Protein AF-A0ABD2I7W4-F1 (afdb_monomer)

Radius of gyration: 33.49 Å; Cα contacts (8 Å, |Δi|>4): 16; chains: 1; bounding box: 71×34×105 Å

Structure (mmCIF, N/CA/C/O backbone):
data_AF-A0ABD2I7W4-F1
#
_entry.id   AF-A0ABD2I7W4-F1
#
loop_
_atom_site.group_PDB
_atom_site.id
_atom_site.type_symbol
_atom_site.label_atom_id
_atom_site.label_alt_id
_atom_site.label_comp_id
_atom_site.label_asym_id
_atom_site.label_entity_id
_atom_site.label_seq_id
_atom_site.pdbx_PDB_ins_code
_atom_site.Cartn_x
_atom_site.Cartn_y
_atom_site.Cartn_z
_atom_site.occupancy
_atom_site.B_iso_or_equiv
_atom_site.auth_seq_id
_atom_site.auth_comp_id
_atom_site.auth_asym_id
_atom_site.auth_atom_id
_atom_site.pdbx_PDB_model_num
ATOM 1 N N . MET A 1 1 ? 49.739 -26.624 -70.547 1.00 44.03 1 MET A N 1
ATOM 2 C CA . MET A 1 1 ? 49.576 -26.545 -69.078 1.00 44.03 1 MET A CA 1
ATOM 3 C C . MET A 1 1 ? 48.079 -26.547 -68.782 1.00 44.03 1 MET A C 1
ATOM 5 O O . MET A 1 1 ? 47.412 -25.674 -69.326 1.00 44.03 1 MET A O 1
ATOM 9 N N . PRO A 1 2 ? 47.516 -27.533 -68.061 1.00 44.41 2 PRO A N 1
ATOM 10 C CA . PRO A 1 2 ? 46.070 -27.625 -67.860 1.00 44.41 2 PRO A CA 1
ATOM 11 C C . PRO A 1 2 ? 45.592 -26.651 -66.772 1.00 44.41 2 PRO A C 1
ATOM 13 O O . PRO A 1 2 ? 46.213 -26.514 -65.720 1.00 44.41 2 PRO A O 1
ATOM 16 N N . SER A 1 3 ? 44.479 -25.972 -67.043 1.00 47.12 3 SER A N 1
ATOM 17 C CA . SER A 1 3 ? 43.772 -25.063 -66.138 1.00 47.12 3 SER A CA 1
ATOM 18 C C . SER A 1 3 ? 42.953 -25.849 -65.112 1.00 47.12 3 SER A C 1
ATOM 20 O O . SER A 1 3 ? 42.008 -26.550 -65.475 1.00 47.12 3 SER A O 1
ATOM 22 N N . ASN A 1 4 ? 43.303 -25.727 -63.832 1.00 42.38 4 ASN A N 1
ATOM 23 C CA . ASN A 1 4 ? 42.629 -26.411 -62.732 1.00 42.38 4 ASN A CA 1
ATOM 24 C C . ASN A 1 4 ? 41.593 -25.467 -62.088 1.00 42.38 4 ASN A C 1
ATOM 26 O O . ASN A 1 4 ? 41.958 -24.563 -61.339 1.00 42.38 4 ASN A O 1
ATOM 30 N N . PHE A 1 5 ? 40.305 -25.642 -62.397 1.00 48.12 5 PHE A N 1
ATOM 31 C CA . PHE A 1 5 ? 39.221 -24.935 -61.706 1.00 48.12 5 PHE A CA 1
ATOM 32 C C . PHE A 1 5 ? 38.894 -25.664 -60.397 1.00 48.12 5 PHE A C 1
ATOM 34 O O . PHE A 1 5 ? 38.227 -26.698 -60.392 1.00 48.12 5 PHE A O 1
ATOM 41 N N . ALA A 1 6 ? 39.355 -25.122 -59.269 1.00 54.72 6 ALA A N 1
ATOM 42 C CA . ALA A 1 6 ? 38.976 -25.612 -57.948 1.00 54.72 6 ALA A CA 1
ATOM 43 C C . ALA A 1 6 ? 37.513 -25.237 -57.636 1.00 54.72 6 ALA A C 1
ATOM 45 O O . ALA A 1 6 ? 37.147 -24.063 -57.602 1.00 54.72 6 ALA A O 1
ATOM 46 N N . LYS A 1 7 ? 36.668 -26.247 -57.400 1.00 58.16 7 LYS A N 1
ATOM 47 C CA . LYS A 1 7 ? 35.262 -26.094 -56.988 1.00 58.16 7 LYS A CA 1
ATOM 48 C C . LYS A 1 7 ? 35.192 -25.492 -55.569 1.00 58.16 7 LYS A C 1
ATOM 50 O O . LYS A 1 7 ? 35.942 -25.950 -54.703 1.00 58.16 7 LYS A O 1
ATOM 55 N N . PRO A 1 8 ? 34.312 -24.512 -55.284 1.00 55.00 8 PRO A N 1
ATOM 56 C CA . PRO A 1 8 ? 34.216 -23.929 -53.949 1.00 55.00 8 PRO A CA 1
ATOM 57 C C . PRO A 1 8 ? 33.701 -24.981 -52.958 1.00 55.00 8 PRO A C 1
ATOM 59 O O . PRO A 1 8 ? 32.652 -25.590 -53.167 1.00 55.00 8 PRO A O 1
ATOM 62 N N . LYS A 1 9 ? 34.462 -25.218 -51.884 1.00 59.62 9 LYS A N 1
ATOM 63 C CA . LYS A 1 9 ? 34.066 -26.120 -50.795 1.00 59.62 9 LYS A CA 1
ATOM 64 C C . LYS A 1 9 ? 32.808 -25.549 -50.128 1.00 59.62 9 LYS A C 1
ATOM 66 O O . LYS A 1 9 ? 32.820 -24.408 -49.673 1.00 59.62 9 LYS A O 1
ATOM 71 N N . GLY A 1 10 ? 31.722 -26.323 -50.115 1.00 63.31 10 GLY A N 1
ATOM 72 C CA . GLY A 1 10 ? 30.468 -25.946 -49.459 1.00 63.31 10 GLY A CA 1
ATOM 73 C C . GLY A 1 10 ? 30.666 -25.652 -47.968 1.00 63.31 10 GLY A C 1
ATOM 74 O O . GLY A 1 10 ? 31.613 -26.139 -47.351 1.00 63.31 10 GLY A O 1
ATOM 75 N N . ARG A 1 11 ? 29.777 -24.828 -47.398 1.00 60.12 11 ARG A N 1
ATOM 76 C CA . ARG A 1 11 ? 29.784 -24.433 -45.980 1.00 60.12 11 ARG A CA 1
ATOM 77 C C . ARG A 1 11 ? 29.901 -25.670 -45.075 1.00 60.12 11 ARG A C 1
ATOM 79 O O . ARG A 1 11 ? 28.985 -26.478 -45.017 1.00 60.12 11 ARG A O 1
ATOM 86 N N . GLN A 1 12 ? 31.016 -25.779 -44.354 1.00 64.81 12 GLN A N 1
ATOM 87 C CA . GLN A 1 12 ? 31.338 -26.881 -43.433 1.00 64.81 12 GLN A CA 1
ATOM 88 C C . GLN A 1 12 ? 30.553 -26.820 -42.106 1.00 64.81 12 GLN A C 1
ATOM 90 O O . GLN A 1 12 ? 30.652 -27.721 -41.281 1.00 64.81 12 GLN A O 1
ATOM 95 N N . PHE A 1 13 ? 29.772 -25.760 -41.887 1.00 47.88 13 PHE A N 1
ATOM 96 C CA . PHE A 1 13 ? 29.048 -25.532 -40.641 1.00 47.88 13 PHE A CA 1
ATOM 97 C C . PHE A 1 13 ? 27.547 -25.727 -40.848 1.00 47.88 13 PHE A C 1
ATOM 99 O O . PHE A 1 13 ? 26.931 -25.049 -41.674 1.00 47.88 13 PHE A O 1
ATOM 106 N N . GLN A 1 14 ? 26.970 -26.648 -40.077 1.00 60.12 14 GLN A N 1
ATOM 107 C CA . GLN A 1 14 ? 25.531 -26.855 -39.992 1.00 60.12 14 GLN A CA 1
ATOM 108 C C . GLN A 1 14 ? 24.942 -25.836 -39.014 1.00 60.12 14 GLN A C 1
ATOM 110 O O . GLN A 1 14 ? 25.300 -25.812 -37.839 1.00 60.12 14 GLN A O 1
ATOM 115 N N . VAL A 1 15 ? 24.046 -24.980 -39.503 1.00 62.09 15 VAL A N 1
ATOM 116 C CA . VAL A 1 15 ? 23.270 -24.082 -38.643 1.00 62.09 15 VAL A CA 1
ATOM 117 C C . VAL A 1 15 ? 22.158 -24.914 -38.013 1.00 62.09 15 VAL A C 1
ATOM 119 O O . VAL A 1 15 ? 21.246 -25.349 -38.713 1.00 62.09 15 VAL A O 1
ATOM 122 N N . VAL A 1 16 ? 22.261 -25.166 -36.711 1.00 56.53 16 VAL A N 1
ATOM 123 C CA . VAL A 1 16 ? 21.235 -25.874 -35.939 1.00 56.53 16 VAL A CA 1
ATOM 124 C C . VAL A 1 16 ? 20.395 -24.829 -35.196 1.00 56.53 16 VAL A C 1
ATOM 126 O O . VAL A 1 16 ? 20.982 -23.979 -34.524 1.00 56.53 16 VAL A O 1
ATOM 129 N N . PRO A 1 17 ? 19.055 -24.842 -35.319 1.00 57.25 17 PRO A N 1
ATOM 130 C CA . PRO A 1 17 ? 18.187 -23.975 -34.529 1.00 57.25 17 PRO A CA 1
ATOM 131 C C . PRO A 1 17 ? 18.390 -24.255 -33.038 1.00 57.25 17 PRO A C 1
ATOM 133 O O . PRO A 1 17 ? 18.262 -25.397 -32.597 1.00 57.25 17 PRO A O 1
ATOM 136 N N . VAL A 1 18 ? 18.733 -23.220 -32.277 1.00 57.75 18 VAL A N 1
ATOM 137 C CA . VAL A 1 18 ? 18.856 -23.293 -30.816 1.00 57.75 18 VAL A CA 1
ATOM 138 C C . VAL A 1 18 ? 17.484 -22.957 -30.217 1.00 57.75 18 VAL A C 1
ATOM 140 O O . VAL A 1 18 ? 16.802 -22.088 -30.766 1.00 57.75 18 VAL A O 1
ATOM 143 N N . PRO A 1 19 ? 17.040 -23.632 -29.140 1.00 59.31 19 PRO A N 1
ATOM 144 C CA . PRO A 1 19 ? 15.806 -23.275 -28.446 1.00 59.31 19 PRO A CA 1
ATOM 145 C C . PRO A 1 19 ? 15.805 -21.797 -28.033 1.00 59.31 19 PRO A C 1
ATOM 147 O O . PRO A 1 19 ? 16.855 -21.256 -27.688 1.00 59.31 19 PRO A O 1
ATOM 150 N N . ALA A 1 20 ? 14.624 -21.170 -28.031 1.00 60.09 20 ALA A N 1
ATOM 151 C CA . ALA A 1 20 ? 14.429 -19.749 -27.709 1.00 60.09 20 ALA A CA 1
ATOM 152 C C . ALA A 1 20 ? 15.030 -19.328 -26.357 1.00 60.09 20 ALA A C 1
ATOM 154 O O . ALA A 1 20 ? 15.406 -18.171 -26.169 1.00 60.09 20 ALA A O 1
ATOM 155 N N . VAL A 1 21 ? 15.145 -20.288 -25.437 1.00 60.09 21 VAL A N 1
ATOM 156 C CA . VAL A 1 21 ? 15.751 -20.124 -24.123 1.00 60.09 21 VAL A CA 1
ATOM 157 C C . VAL A 1 21 ? 16.851 -21.161 -23.962 1.00 60.09 21 VAL A C 1
ATOM 159 O O . VAL A 1 21 ? 16.618 -22.363 -24.103 1.00 60.09 21 VAL A O 1
ATOM 162 N N . PHE A 1 22 ? 18.062 -20.699 -23.673 1.00 64.50 22 PHE A N 1
ATOM 163 C CA . PHE A 1 22 ? 19.189 -21.578 -23.399 1.00 64.50 22 PHE A CA 1
ATOM 164 C C . PHE A 1 22 ? 20.062 -21.015 -22.284 1.00 64.50 22 PHE A C 1
ATOM 166 O O . PHE A 1 22 ? 20.263 -19.811 -22.151 1.00 64.50 22 PHE A O 1
ATOM 173 N N . THR A 1 23 ? 20.623 -21.903 -21.474 1.00 64.56 23 THR A N 1
ATOM 174 C CA . THR A 1 23 ? 21.532 -21.523 -20.394 1.00 64.56 23 THR A CA 1
ATOM 175 C C . THR A 1 23 ? 22.964 -21.427 -20.904 1.00 64.56 23 THR A C 1
ATOM 177 O O . THR A 1 23 ? 23.510 -22.402 -21.428 1.00 64.56 23 THR A O 1
ATOM 180 N N . ARG A 1 24 ? 23.615 -20.278 -20.695 1.00 65.94 24 ARG A N 1
ATOM 181 C CA . ARG A 1 24 ? 25.066 -20.120 -20.858 1.00 65.94 24 ARG A CA 1
ATOM 182 C C . ARG A 1 24 ? 25.695 -19.930 -19.479 1.00 65.94 24 ARG A C 1
ATOM 184 O O . ARG A 1 24 ? 25.757 -18.825 -18.944 1.00 65.94 24 ARG A O 1
ATOM 191 N N . GLY A 1 25 ? 26.176 -21.026 -18.895 1.00 74.50 25 GLY A N 1
ATOM 192 C CA . GLY A 1 25 ? 26.652 -21.030 -17.510 1.00 74.50 25 GLY A CA 1
ATOM 193 C C . GLY A 1 25 ? 25.488 -20.868 -16.527 1.00 74.50 25 GLY A C 1
ATOM 194 O O . GLY A 1 25 ? 24.504 -21.588 -16.633 1.00 74.50 25 GLY A O 1
ATOM 195 N N . ARG A 1 26 ? 25.594 -19.926 -15.577 1.00 65.56 26 ARG A N 1
ATOM 196 C CA . ARG A 1 26 ? 24.535 -19.627 -14.583 1.00 65.56 26 ARG A CA 1
ATOM 197 C C . ARG A 1 26 ? 23.404 -18.744 -15.140 1.00 65.56 26 ARG A C 1
ATOM 199 O O . ARG A 1 26 ? 22.428 -18.503 -14.447 1.00 65.56 26 ARG A O 1
ATOM 206 N N . TRP A 1 27 ? 23.547 -18.213 -16.349 1.00 48.97 27 TRP A N 1
ATOM 207 C CA . TRP A 1 27 ? 22.598 -17.251 -16.901 1.00 48.97 27 TRP A CA 1
ATOM 208 C C . TRP A 1 27 ? 21.676 -17.925 -17.909 1.00 48.97 27 TRP A C 1
ATOM 210 O O . TRP A 1 27 ? 22.141 -18.635 -18.804 1.00 48.97 27 TRP A O 1
ATOM 220 N N . GLU A 1 28 ? 20.382 -17.668 -17.775 1.00 67.81 28 GLU A N 1
ATOM 221 C CA . GLU A 1 28 ? 19.369 -18.000 -18.770 1.00 67.81 28 GLU A CA 1
ATOM 222 C C . GLU A 1 28 ? 19.357 -16.899 -19.839 1.00 67.81 28 GLU A C 1
ATOM 224 O O . GLU A 1 28 ? 19.223 -15.714 -19.534 1.00 67.81 28 GLU A O 1
ATOM 229 N N . CYS A 1 29 ? 19.615 -17.276 -21.090 1.00 61.50 29 CYS A N 1
ATOM 230 C CA . CYS A 1 29 ? 19.701 -16.372 -22.232 1.00 61.50 29 CYS A CA 1
ATOM 231 C C . CYS A 1 29 ? 18.487 -16.579 -23.139 1.00 61.50 29 CYS A C 1
ATOM 233 O O . CYS A 1 29 ? 18.112 -17.716 -23.425 1.00 61.50 29 CYS A O 1
ATOM 235 N N . ILE A 1 30 ? 17.916 -15.476 -23.620 1.00 61.34 30 ILE A N 1
ATOM 236 C CA . ILE A 1 30 ? 16.771 -15.460 -24.534 1.00 61.34 30 ILE A CA 1
ATOM 237 C C . ILE A 1 30 ? 17.253 -14.917 -25.886 1.00 61.34 30 ILE A C 1
ATOM 239 O O . ILE A 1 30 ? 17.917 -13.876 -25.928 1.00 61.34 30 ILE A O 1
ATOM 243 N N . ASP A 1 31 ? 16.957 -15.616 -26.986 1.00 55.81 31 ASP A N 1
ATOM 244 C CA . ASP A 1 31 ? 17.255 -15.125 -28.339 1.00 55.81 31 ASP A CA 1
ATOM 245 C C . ASP A 1 31 ? 16.168 -14.131 -28.791 1.00 55.81 31 ASP A C 1
ATOM 247 O O . ASP A 1 31 ? 14.987 -14.458 -28.886 1.00 55.81 31 ASP A O 1
ATOM 251 N N . TYR A 1 32 ? 16.576 -12.901 -29.112 1.00 52.47 32 TYR A N 1
ATOM 252 C CA . TYR A 1 32 ? 15.705 -11.804 -29.557 1.00 52.47 32 TYR A CA 1
ATOM 253 C C . TYR A 1 32 ? 15.017 -12.051 -30.912 1.00 52.47 32 TYR A C 1
ATOM 255 O O . TYR A 1 32 ? 14.287 -11.186 -31.406 1.00 52.47 32 TYR A O 1
ATOM 263 N N . LYS A 1 33 ? 15.257 -13.197 -31.561 1.00 51.16 33 LYS A N 1
ATOM 264 C CA . LYS A 1 33 ? 14.634 -13.521 -32.848 1.00 51.16 33 LYS A CA 1
ATOM 265 C C . LYS A 1 33 ? 13.165 -13.943 -32.751 1.00 51.16 33 LYS A C 1
ATOM 267 O O . LYS A 1 33 ? 12.478 -13.866 -33.771 1.00 51.16 33 LYS A O 1
ATOM 272 N N . ASP A 1 34 ? 12.659 -14.266 -31.561 1.00 47.09 34 ASP A N 1
ATOM 273 C CA . ASP A 1 34 ? 11.228 -14.485 -31.330 1.00 47.09 34 ASP A CA 1
ATOM 274 C C . ASP A 1 34 ? 10.493 -13.153 -31.111 1.00 47.09 34 ASP A C 1
ATOM 276 O O . ASP A 1 34 ? 10.197 -12.717 -29.999 1.00 47.09 34 ASP A O 1
ATOM 280 N N . ARG A 1 35 ? 10.151 -12.497 -32.228 1.00 47.22 35 ARG A N 1
ATOM 281 C CA . ARG A 1 35 ? 9.283 -11.303 -32.299 1.00 47.22 35 ARG A CA 1
ATOM 282 C C . ARG A 1 35 ? 7.808 -11.597 -31.968 1.00 47.22 35 ARG A C 1
ATOM 284 O O . ARG A 1 35 ? 6.917 -11.129 -32.670 1.00 47.22 35 ARG A O 1
ATOM 291 N N . GLY A 1 36 ? 7.543 -12.398 -30.941 1.00 52.34 36 GLY A N 1
ATOM 292 C CA . GLY A 1 36 ? 6.187 -12.800 -30.558 1.00 52.34 36 GLY A CA 1
ATOM 293 C C . GLY A 1 36 ? 5.780 -12.434 -29.134 1.00 52.34 36 GLY A C 1
ATOM 294 O O . GLY A 1 36 ? 4.589 -12.298 -28.880 1.00 52.34 36 GLY A O 1
ATOM 295 N N . ALA A 1 37 ? 6.728 -12.269 -28.207 1.00 49.84 37 ALA A N 1
ATOM 296 C CA . ALA A 1 37 ? 6.389 -12.202 -26.784 1.00 49.84 37 ALA A CA 1
ATOM 297 C C . ALA A 1 37 ? 7.384 -11.382 -25.951 1.00 49.84 37 ALA A C 1
ATOM 299 O O . ALA A 1 37 ? 7.783 -11.808 -24.872 1.00 49.84 37 ALA A O 1
ATOM 300 N N . ASN A 1 38 ? 7.785 -10.199 -26.423 1.00 51.34 38 ASN A N 1
ATOM 301 C CA . ASN A 1 38 ? 8.385 -9.226 -25.512 1.00 51.34 38 ASN A CA 1
ATOM 302 C C . ASN A 1 38 ? 7.246 -8.488 -24.779 1.00 51.34 38 ASN A C 1
AT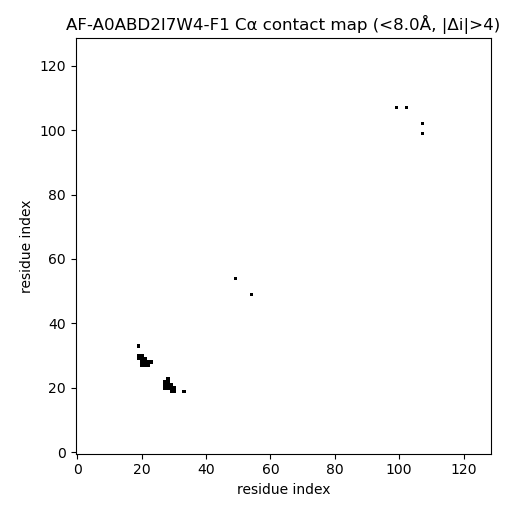OM 304 O O . ASN A 1 38 ? 6.458 -7.821 -25.452 1.00 51.34 38 ASN A O 1
ATOM 308 N N . PRO A 1 39 ? 7.146 -8.562 -23.432 1.00 55.47 39 PRO A N 1
ATOM 309 C CA . PRO A 1 39 ? 6.160 -7.791 -22.659 1.00 55.47 39 PRO A CA 1
ATOM 310 C C . PRO A 1 39 ? 6.378 -6.279 -22.780 1.00 55.47 39 PRO A C 1
ATOM 312 O O . PRO A 1 39 ? 5.486 -5.482 -22.506 1.00 55.47 39 PRO A O 1
ATOM 315 N N . TRP A 1 40 ? 7.580 -5.891 -23.204 1.00 53.72 40 TRP A N 1
ATOM 316 C CA . TRP A 1 40 ? 7.993 -4.516 -23.402 1.00 53.72 40 TRP A CA 1
ATOM 317 C C . TRP A 1 40 ? 8.028 -4.226 -24.902 1.00 53.72 40 TRP A C 1
ATOM 319 O O . TRP A 1 40 ? 8.813 -4.859 -25.615 1.00 53.72 40 TRP A O 1
ATOM 329 N N . PRO A 1 41 ? 7.202 -3.298 -25.413 1.00 54.56 41 PRO A N 1
ATOM 330 C CA . PRO A 1 41 ? 7.240 -2.931 -26.817 1.00 54.56 41 PRO A CA 1
ATOM 331 C C . PRO A 1 41 ? 8.611 -2.325 -27.114 1.00 54.56 41 PRO A C 1
ATOM 333 O O . PRO A 1 41 ? 8.903 -1.190 -26.743 1.00 54.56 41 PRO A O 1
ATOM 336 N N . CYS A 1 42 ? 9.480 -3.096 -27.767 1.00 51.84 42 CYS A N 1
ATOM 337 C CA . CYS A 1 42 ? 10.704 -2.543 -28.318 1.00 51.84 42 CYS A CA 1
ATOM 338 C C . CYS A 1 42 ? 10.289 -1.499 -29.364 1.00 51.84 42 CYS A C 1
ATOM 340 O O . CYS A 1 42 ? 9.550 -1.857 -30.290 1.00 51.84 42 CYS A O 1
ATOM 342 N N . PRO A 1 43 ? 10.732 -0.233 -29.257 1.00 57.31 43 PRO A N 1
ATOM 343 C CA . PRO A 1 43 ? 10.514 0.723 -30.330 1.00 57.31 43 PRO A CA 1
ATOM 344 C C . PRO A 1 43 ? 11.093 0.136 -31.628 1.00 57.31 43 PRO A C 1
ATOM 346 O O . PRO A 1 43 ? 12.103 -0.576 -31.573 1.00 57.31 43 PRO A O 1
ATOM 349 N N . PRO A 1 44 ? 10.454 0.360 -32.791 1.00 58.47 44 PRO A N 1
ATOM 350 C CA . PRO A 1 44 ? 10.905 -0.220 -34.046 1.00 58.47 44 PRO A CA 1
ATOM 351 C C . PRO A 1 44 ? 12.313 0.292 -34.345 1.00 58.47 44 PRO A C 1
ATOM 353 O O . PRO A 1 44 ? 12.495 1.412 -34.820 1.00 58.47 44 PRO A O 1
ATOM 356 N N . VAL A 1 45 ? 13.324 -0.531 -34.059 1.00 54.91 45 VAL A N 1
ATOM 357 C CA . VAL A 1 45 ? 14.692 -0.235 -34.464 1.00 54.91 45 VAL A CA 1
ATOM 358 C C . VAL A 1 45 ? 14.710 -0.288 -35.987 1.00 54.91 45 VAL A C 1
ATOM 360 O O . VAL A 1 45 ? 14.605 -1.350 -36.610 1.00 54.91 45 VAL A O 1
ATOM 363 N N . SER A 1 46 ? 14.763 0.893 -36.602 1.00 53.16 46 SER A N 1
ATOM 364 C CA . SER A 1 46 ? 15.010 1.015 -38.031 1.00 53.16 46 SER A CA 1
ATOM 365 C C . SER A 1 46 ? 16.310 0.278 -38.311 1.00 53.16 46 SER A C 1
ATOM 367 O O . SER A 1 46 ? 17.369 0.627 -37.794 1.00 53.16 46 SER A O 1
ATOM 369 N N . SER A 1 47 ? 16.201 -0.818 -39.058 1.00 59.44 47 SER A N 1
ATOM 370 C CA . SER A 1 47 ? 17.317 -1.693 -39.399 1.00 59.44 47 SER A CA 1
ATOM 371 C C . SER A 1 47 ? 18.191 -0.997 -40.445 1.00 59.44 47 SER A C 1
ATOM 373 O O . SER A 1 47 ? 18.141 -1.305 -41.628 1.00 59.44 47 SER A O 1
ATOM 375 N N . GLY A 1 48 ? 18.955 -0.009 -39.999 1.00 57.31 48 GLY A N 1
ATOM 376 C CA . GLY A 1 48 ? 19.940 0.748 -40.761 1.00 57.31 48 GLY A CA 1
ATOM 377 C C . GLY A 1 48 ? 20.957 1.293 -39.766 1.00 57.31 48 GLY A C 1
ATOM 378 O O . GLY A 1 48 ? 20.566 1.689 -38.675 1.00 57.31 48 GLY A O 1
ATOM 379 N N . SER A 1 49 ? 22.247 1.214 -40.091 1.00 62.53 49 SER A N 1
ATOM 380 C CA . SER A 1 49 ? 23.397 1.435 -39.199 1.00 62.53 49 SER A CA 1
ATOM 381 C C . SER A 1 49 ? 23.263 2.640 -38.247 1.00 62.53 49 SER A C 1
ATOM 383 O O . SER A 1 49 ? 23.738 3.733 -38.549 1.00 62.53 49 SER A O 1
ATOM 385 N N . SER A 1 50 ? 22.641 2.444 -37.084 1.00 66.81 50 SER A N 1
ATOM 386 C CA . SER A 1 50 ? 22.587 3.462 -36.034 1.00 66.81 50 SER A CA 1
ATOM 387 C C . SER A 1 50 ? 23.963 3.563 -35.393 1.00 66.81 50 SER A C 1
ATOM 389 O O . SER A 1 50 ? 24.603 2.534 -35.126 1.00 66.81 50 SER A O 1
ATOM 391 N N . ASN A 1 51 ? 24.420 4.792 -35.171 1.00 83.88 51 ASN A N 1
ATOM 392 C CA . ASN A 1 51 ? 25.703 5.054 -34.542 1.00 83.88 51 ASN A CA 1
ATOM 393 C C . ASN A 1 51 ? 25.703 4.460 -33.120 1.00 83.88 51 ASN A C 1
ATOM 395 O O . ASN A 1 51 ? 24.648 4.282 -32.510 1.00 83.88 51 ASN A O 1
ATOM 399 N N . ILE A 1 52 ? 26.876 4.125 -32.575 1.00 88.88 52 ILE A N 1
ATOM 400 C CA . ILE A 1 52 ? 26.991 3.532 -31.230 1.00 88.88 52 ILE A CA 1
ATOM 401 C C . ILE A 1 52 ? 26.313 4.417 -30.171 1.00 88.88 52 ILE A C 1
ATOM 403 O O . ILE A 1 52 ? 25.647 3.903 -29.279 1.00 88.88 52 ILE A O 1
ATOM 407 N N . ASN A 1 53 ? 26.399 5.738 -30.341 1.00 92.56 53 ASN A N 1
ATOM 408 C CA . ASN A 1 53 ? 25.772 6.725 -29.466 1.00 92.56 53 ASN A CA 1
ATOM 409 C C . ASN A 1 53 ? 24.243 6.585 -29.456 1.00 92.56 53 ASN A C 1
ATOM 411 O O . ASN A 1 53 ? 23.650 6.548 -28.386 1.00 92.56 53 ASN A O 1
ATOM 415 N N . ASP A 1 54 ? 23.617 6.381 -30.618 1.00 90.50 54 ASP A N 1
ATOM 416 C CA . ASP A 1 54 ? 22.161 6.209 -30.718 1.00 90.50 54 ASP A CA 1
ATOM 417 C C . ASP A 1 54 ? 21.693 4.939 -29.997 1.00 90.50 54 ASP A C 1
ATOM 419 O O . ASP A 1 54 ? 20.576 4.872 -29.490 1.00 90.50 54 ASP A O 1
ATOM 423 N N . LYS A 1 55 ? 22.542 3.906 -29.958 1.00 88.62 55 LYS A N 1
ATOM 424 C CA . LYS A 1 55 ? 22.254 2.651 -29.250 1.00 88.62 55 LYS A CA 1
ATOM 425 C C . LYS A 1 55 ? 22.439 2.786 -27.739 1.00 88.62 55 LYS A C 1
ATOM 427 O O . LYS A 1 55 ? 21.690 2.162 -26.992 1.00 88.62 55 LYS A O 1
ATOM 432 N N . ILE A 1 56 ? 23.413 3.586 -27.300 1.00 91.75 56 ILE A N 1
ATOM 433 C CA . ILE A 1 56 ? 23.617 3.912 -25.882 1.00 91.75 56 ILE A CA 1
ATOM 434 C C . ILE A 1 56 ? 22.421 4.712 -25.362 1.00 91.75 56 ILE A C 1
ATOM 436 O O . ILE A 1 56 ? 21.839 4.332 -24.349 1.00 91.75 56 ILE A O 1
ATOM 440 N N . GLU A 1 57 ? 21.998 5.739 -26.099 1.00 92.19 57 GLU A N 1
ATOM 441 C CA . GLU A 1 57 ? 20.821 6.544 -25.754 1.00 92.19 57 GLU A CA 1
ATOM 442 C C . GLU A 1 57 ? 19.550 5.686 -25.682 1.00 92.19 57 GLU A C 1
ATOM 444 O O . GLU A 1 57 ? 18.823 5.742 -24.695 1.00 92.19 57 GLU A O 1
ATOM 449 N N . GLN A 1 58 ? 19.324 4.787 -26.649 1.00 90.38 58 GLN A N 1
ATOM 450 C CA . GLN A 1 58 ? 18.178 3.864 -26.612 1.00 90.38 58 GLN A CA 1
ATOM 451 C C . GLN A 1 58 ? 18.174 2.952 -25.378 1.00 90.38 58 GLN A C 1
ATOM 453 O O . GLN A 1 58 ? 17.126 2.737 -24.769 1.00 90.38 58 GLN A O 1
ATOM 458 N N . ALA A 1 59 ? 19.331 2.406 -24.998 1.00 93.12 59 ALA A N 1
ATOM 459 C CA . ALA A 1 59 ? 19.435 1.583 -23.798 1.00 93.12 59 ALA A CA 1
ATOM 460 C C . ALA A 1 59 ? 19.182 2.413 -22.528 1.00 93.12 59 ALA A C 1
ATOM 462 O O . ALA A 1 59 ? 18.494 1.951 -21.618 1.00 93.12 59 ALA A O 1
ATOM 463 N N . MET A 1 60 ? 19.687 3.648 -22.478 1.00 96.25 60 MET A N 1
ATOM 464 C CA . MET A 1 60 ? 19.450 4.565 -21.363 1.00 96.25 60 MET A CA 1
ATOM 465 C C . MET A 1 60 ? 17.980 4.968 -21.241 1.00 96.25 60 MET A C 1
ATOM 467 O O . MET A 1 60 ? 17.445 4.965 -20.133 1.00 96.25 60 MET A O 1
ATOM 471 N N . ASP A 1 61 ? 17.303 5.269 -22.347 1.00 93.94 61 ASP A N 1
ATOM 472 C CA . ASP A 1 61 ? 15.877 5.597 -22.341 1.00 93.94 61 ASP A CA 1
ATOM 473 C C . ASP A 1 61 ? 15.009 4.397 -21.952 1.00 93.94 61 ASP A C 1
ATOM 475 O O . ASP A 1 61 ? 14.026 4.553 -21.221 1.00 93.94 61 ASP A O 1
ATOM 479 N N . LEU A 1 62 ? 15.402 3.181 -22.338 1.00 94.94 62 LEU A N 1
ATOM 480 C CA . LEU A 1 62 ? 14.741 1.961 -21.873 1.00 94.94 62 LEU A CA 1
ATOM 481 C C . LEU A 1 62 ? 14.887 1.790 -20.354 1.00 94.94 62 LEU A C 1
ATOM 483 O O . LEU A 1 62 ? 13.906 1.542 -19.656 1.00 94.94 62 LEU A O 1
ATOM 487 N N . VAL A 1 63 ? 16.095 1.978 -19.818 1.00 96.06 63 VAL A N 1
ATOM 488 C CA . VAL A 1 63 ? 16.328 1.924 -18.366 1.00 96.06 63 VAL A CA 1
ATOM 489 C C . VAL A 1 63 ? 15.532 3.017 -17.651 1.00 96.06 63 VAL A C 1
ATOM 491 O O . VAL A 1 63 ? 14.882 2.750 -16.643 1.00 96.06 63 VAL A O 1
ATOM 494 N N . LYS A 1 64 ? 15.517 4.240 -18.188 1.00 95.75 64 LYS A N 1
ATOM 495 C CA . LYS A 1 64 ? 14.783 5.381 -17.624 1.00 95.75 64 LYS A CA 1
ATOM 496 C C . LYS A 1 64 ? 13.280 5.116 -17.565 1.00 95.75 64 LYS A C 1
ATOM 498 O O . LYS A 1 64 ? 12.660 5.355 -16.529 1.00 95.75 64 LYS A O 1
ATOM 503 N N . THR A 1 65 ? 12.698 4.617 -18.653 1.00 94.44 65 THR A N 1
ATOM 504 C CA . THR A 1 65 ? 11.267 4.283 -18.719 1.00 94.44 65 THR A CA 1
ATOM 505 C C . THR A 1 65 ? 10.915 3.135 -17.777 1.00 94.44 65 THR A C 1
ATOM 507 O O . THR A 1 65 ? 9.933 3.250 -17.044 1.00 94.44 65 THR A O 1
ATOM 510 N N . HIS A 1 66 ? 11.746 2.090 -17.708 1.00 94.44 66 HIS A N 1
ATOM 511 C CA . HIS A 1 66 ? 11.550 0.977 -16.779 1.00 94.44 66 HIS A CA 1
ATOM 512 C C . HIS A 1 66 ? 11.590 1.428 -15.313 1.00 94.44 66 HIS A C 1
ATOM 514 O O . HIS A 1 66 ? 10.675 1.118 -14.555 1.00 94.44 66 HIS A O 1
ATOM 520 N N . LEU A 1 67 ? 12.594 2.222 -14.923 1.00 96.94 67 LEU A N 1
ATOM 521 C CA . LEU A 1 67 ? 12.696 2.757 -13.561 1.00 96.94 67 LEU A CA 1
ATOM 522 C C . LEU A 1 67 ? 11.520 3.668 -13.216 1.00 96.94 67 LEU A C 1
ATOM 524 O O . LEU A 1 67 ? 10.967 3.575 -12.126 1.00 96.94 67 LEU A O 1
ATOM 528 N N . THR A 1 68 ? 11.112 4.526 -14.150 1.00 94.06 68 THR A N 1
ATOM 529 C CA . THR A 1 68 ? 9.965 5.419 -13.944 1.00 94.06 68 THR A CA 1
ATOM 530 C C . THR A 1 68 ? 8.683 4.622 -13.710 1.00 94.06 68 THR A C 1
ATOM 532 O O . THR A 1 68 ? 7.890 4.985 -12.843 1.00 94.06 68 THR A O 1
ATOM 535 N N . PHE A 1 69 ? 8.485 3.530 -14.452 1.00 95.12 69 PHE A N 1
ATOM 536 C CA . PHE A 1 69 ? 7.333 2.653 -14.271 1.00 95.12 69 PHE A CA 1
ATOM 537 C C . PHE A 1 69 ? 7.392 1.900 -12.938 1.00 95.12 69 PHE A C 1
ATOM 539 O O . PHE A 1 69 ? 6.445 1.993 -12.165 1.00 95.12 69 PHE A O 1
ATOM 546 N N . ALA A 1 70 ? 8.512 1.237 -12.637 1.00 95.62 70 ALA A N 1
ATOM 547 C CA . ALA A 1 70 ? 8.679 0.467 -11.404 1.00 95.62 70 ALA A CA 1
ATOM 548 C C . ALA A 1 70 ? 8.488 1.342 -10.156 1.00 95.62 70 ALA A C 1
ATOM 550 O O . ALA A 1 70 ? 7.743 0.990 -9.251 1.00 95.62 70 ALA A O 1
ATOM 551 N N . VAL A 1 71 ? 9.094 2.533 -10.128 1.00 97.06 71 VAL A N 1
ATOM 552 C CA . VAL A 1 71 ? 8.934 3.466 -9.003 1.00 97.06 71 VAL A CA 1
ATOM 553 C C . VAL A 1 71 ? 7.485 3.930 -8.869 1.00 97.06 71 VAL A C 1
ATOM 555 O O . VAL A 1 71 ? 6.982 4.045 -7.754 1.00 97.06 71 VAL A O 1
ATOM 558 N N . ARG A 1 72 ? 6.800 4.204 -9.985 1.00 96.19 72 ARG A N 1
ATOM 559 C CA . ARG A 1 72 ? 5.389 4.597 -9.955 1.00 96.19 72 ARG A CA 1
ATOM 560 C C . ARG A 1 72 ? 4.509 3.480 -9.397 1.00 96.19 72 ARG A C 1
ATOM 562 O O . ARG A 1 72 ? 3.672 3.763 -8.550 1.00 96.19 72 ARG A O 1
ATOM 569 N N . GLU A 1 73 ? 4.713 2.249 -9.851 1.00 96.56 73 GLU A N 1
ATOM 570 C CA . GLU A 1 73 ? 3.966 1.081 -9.382 1.00 96.56 73 GLU A CA 1
ATOM 571 C C . GLU A 1 73 ? 4.166 0.858 -7.878 1.00 96.56 73 GLU A C 1
ATOM 573 O O . GLU A 1 73 ? 3.186 0.772 -7.143 1.00 96.56 73 GLU A O 1
ATOM 578 N N . GLU A 1 74 ? 5.410 0.885 -7.395 1.00 96.62 74 GLU A N 1
ATOM 579 C CA . GLU A 1 74 ? 5.707 0.772 -5.961 1.00 96.62 74 GLU A CA 1
ATOM 580 C C . GLU A 1 74 ? 5.029 1.886 -5.145 1.00 96.62 74 GLU A C 1
ATOM 582 O O . GLU A 1 74 ? 4.450 1.634 -4.088 1.00 96.62 74 GLU A O 1
ATOM 587 N N . VAL A 1 75 ? 5.027 3.127 -5.645 1.00 98.00 75 VAL A N 1
ATOM 588 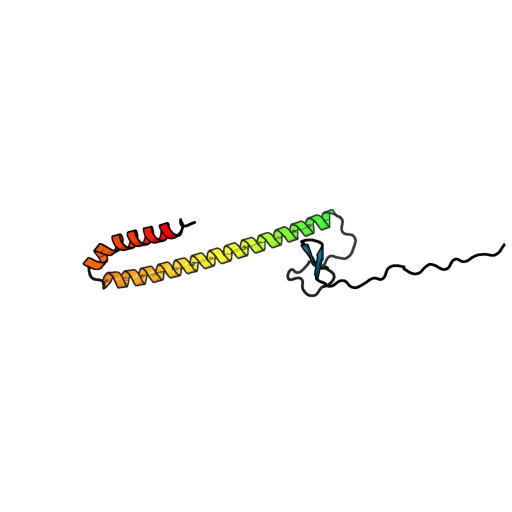C CA . VAL A 1 75 ? 4.328 4.244 -4.986 1.00 98.00 75 VAL A CA 1
ATOM 589 C C . VAL A 1 75 ? 2.815 4.029 -4.961 1.00 98.00 75 VAL A C 1
ATOM 591 O O . VAL A 1 75 ? 2.186 4.307 -3.938 1.00 98.00 75 VAL A O 1
ATOM 594 N N . ASP A 1 76 ? 2.221 3.549 -6.052 1.00 97.38 76 ASP A N 1
ATOM 595 C CA . ASP A 1 76 ? 0.781 3.293 -6.134 1.00 97.38 76 ASP A CA 1
ATOM 596 C C . ASP A 1 76 ? 0.371 2.141 -5.191 1.00 97.38 76 ASP A C 1
ATOM 598 O O . ASP A 1 76 ? -0.623 2.266 -4.470 1.00 97.38 76 ASP A O 1
ATOM 602 N N . ILE A 1 77 ? 1.182 1.079 -5.089 1.00 97.62 77 ILE A N 1
ATOM 603 C CA . ILE A 1 77 ? 0.991 -0.020 -4.125 1.00 97.62 77 ILE A CA 1
ATOM 604 C C . ILE A 1 77 ? 1.062 0.497 -2.685 1.00 97.62 77 ILE A C 1
ATOM 606 O O . ILE A 1 77 ? 0.182 0.200 -1.869 1.00 97.62 77 ILE A O 1
ATOM 610 N N . LEU A 1 78 ? 2.081 1.297 -2.359 1.00 98.31 78 LEU A N 1
ATOM 611 C CA . LEU A 1 78 ? 2.233 1.871 -1.021 1.00 98.31 78 LEU A CA 1
ATOM 612 C C . LEU A 1 78 ? 1.056 2.782 -0.667 1.00 98.31 78 LEU A C 1
ATOM 614 O O . LEU A 1 78 ? 0.524 2.689 0.437 1.00 98.31 78 LEU A O 1
ATOM 618 N N . ARG A 1 79 ? 0.602 3.622 -1.604 1.00 98.19 79 ARG A N 1
ATOM 619 C CA . ARG A 1 79 ? -0.573 4.485 -1.412 1.00 98.19 79 ARG A CA 1
ATOM 620 C C . ARG A 1 79 ? -1.844 3.681 -1.165 1.00 9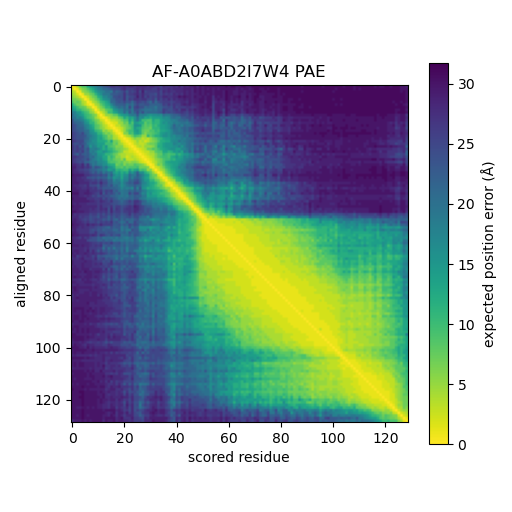8.19 79 ARG A C 1
ATOM 622 O O . ARG A 1 79 ? -2.585 4.020 -0.247 1.00 98.19 79 ARG A O 1
ATOM 629 N N . SER A 1 80 ? -2.075 2.619 -1.938 1.00 97.62 80 SER A N 1
ATOM 630 C CA . SER A 1 80 ? -3.215 1.719 -1.723 1.00 97.62 80 SER A CA 1
ATOM 631 C C . SER A 1 80 ? -3.144 1.060 -0.348 1.00 97.62 80 SER A C 1
ATOM 633 O O . SER A 1 80 ? -4.127 1.045 0.382 1.00 97.62 80 SER A O 1
ATOM 635 N N . THR A 1 81 ? -1.960 0.582 0.040 1.00 97.81 81 THR A N 1
ATOM 636 C CA . THR A 1 81 ? -1.745 -0.061 1.342 1.00 97.81 81 THR A CA 1
ATOM 637 C C . THR A 1 81 ? -2.010 0.905 2.495 1.00 97.81 81 THR A C 1
ATOM 639 O O . THR A 1 81 ? -2.648 0.529 3.474 1.00 97.81 81 THR A O 1
ATOM 642 N N . ILE A 1 82 ? -1.552 2.157 2.384 1.00 97.94 82 ILE A N 1
ATOM 643 C CA . ILE A 1 82 ? -1.828 3.200 3.380 1.00 97.94 82 ILE A CA 1
ATOM 644 C C . ILE A 1 82 ? -3.336 3.433 3.487 1.00 97.94 82 ILE A C 1
ATOM 646 O O . ILE A 1 82 ? -3.867 3.362 4.590 1.00 97.94 82 ILE A O 1
ATOM 650 N N . ALA A 1 83 ? -4.030 3.630 2.363 1.00 98.19 83 ALA A N 1
ATOM 651 C CA . ALA A 1 83 ? -5.474 3.866 2.358 1.00 98.19 83 ALA A CA 1
ATOM 652 C C . ALA A 1 83 ? -6.262 2.695 2.978 1.00 98.19 83 ALA A C 1
ATOM 654 O O . ALA A 1 83 ? -7.175 2.911 3.778 1.00 98.19 83 ALA A O 1
ATOM 655 N N . ASP A 1 84 ? -5.879 1.454 2.670 1.00 98.00 84 ASP A N 1
ATOM 656 C CA . ASP A 1 84 ? -6.503 0.259 3.246 1.00 98.00 84 ASP A CA 1
ATOM 657 C C . ASP A 1 84 ? -6.255 0.160 4.757 1.00 98.00 84 ASP A C 1
ATOM 659 O O . ASP A 1 84 ? -7.166 -0.158 5.526 1.00 98.00 84 ASP A O 1
ATOM 663 N N . LEU A 1 85 ? -5.029 0.442 5.210 1.00 98.12 85 LEU A N 1
ATOM 664 C CA . LEU A 1 85 ? -4.690 0.451 6.633 1.00 98.12 85 LEU A CA 1
ATOM 665 C C . LEU A 1 85 ? -5.433 1.561 7.383 1.00 98.12 85 LEU A C 1
ATOM 667 O O . LEU A 1 85 ? -5.976 1.294 8.452 1.00 98.12 85 LEU A O 1
ATOM 671 N N . GLU A 1 86 ? -5.521 2.767 6.823 1.00 97.94 86 GLU A N 1
ATOM 672 C CA . GLU A 1 86 ? -6.284 3.886 7.392 1.00 97.94 86 GLU A CA 1
ATOM 673 C C . GLU A 1 86 ? -7.780 3.560 7.502 1.00 97.94 86 GLU A C 1
ATOM 675 O O . GLU A 1 86 ? -8.403 3.809 8.541 1.00 97.94 86 GLU A O 1
ATOM 680 N N . GLY A 1 87 ? -8.353 2.929 6.471 1.00 97.75 87 GLY A N 1
ATOM 681 C CA . GLY A 1 87 ? -9.733 2.445 6.494 1.00 97.75 87 GLY A CA 1
ATOM 682 C C . GLY A 1 87 ? -9.961 1.399 7.588 1.00 97.75 87 GLY A C 1
ATOM 683 O O . GLY A 1 87 ? -10.932 1.484 8.344 1.00 97.75 87 GLY A O 1
ATOM 684 N N . ARG A 1 88 ? -9.034 0.444 7.733 1.00 97.81 88 ARG A N 1
ATOM 685 C CA . ARG A 1 88 ? -9.084 -0.569 8.800 1.00 97.81 88 ARG A CA 1
ATOM 686 C C . ARG A 1 88 ? -8.948 0.047 10.188 1.00 97.81 88 ARG A C 1
ATOM 688 O O . ARG A 1 88 ? -9.671 -0.374 11.084 1.00 97.81 88 ARG A O 1
ATOM 695 N N . VAL A 1 89 ? -8.062 1.026 10.372 1.00 97.62 89 VAL A N 1
ATOM 696 C CA . VAL A 1 89 ? -7.913 1.750 11.644 1.00 97.62 89 VAL A CA 1
ATOM 697 C C . VAL A 1 89 ? -9.211 2.462 11.993 1.00 97.62 89 VAL A C 1
ATOM 699 O O . VAL A 1 89 ? -9.730 2.245 13.079 1.00 97.62 89 VAL A O 1
ATOM 702 N N . THR A 1 90 ? -9.790 3.213 11.056 1.00 97.38 90 THR A N 1
ATOM 703 C CA . THR A 1 90 ? -11.041 3.952 11.285 1.00 97.38 90 THR A CA 1
ATOM 704 C C . THR A 1 90 ? -12.191 3.015 11.671 1.00 97.38 90 THR A C 1
ATOM 706 O O . THR A 1 90 ? -12.943 3.295 12.606 1.00 97.38 90 THR A O 1
ATOM 709 N N . LEU A 1 91 ? -12.320 1.875 10.983 1.00 97.44 91 LEU A N 1
ATOM 710 C CA . LEU A 1 91 ? -13.327 0.860 11.301 1.00 97.44 91 LEU A CA 1
ATOM 711 C C . LEU A 1 91 ? -13.102 0.267 12.696 1.00 97.44 91 LEU A C 1
ATOM 713 O O . LEU A 1 91 ? -14.030 0.234 13.504 1.00 97.44 91 LEU A O 1
ATOM 717 N N . LEU A 1 92 ? -11.869 -0.151 12.998 1.00 97.06 92 LEU A N 1
ATOM 718 C CA . LEU A 1 92 ? -11.521 -0.726 14.296 1.00 97.06 92 LEU A CA 1
ATOM 719 C C . LEU A 1 92 ? -11.702 0.280 15.431 1.00 97.06 92 LEU A C 1
ATOM 721 O O . LEU A 1 92 ? -12.169 -0.103 16.496 1.00 97.06 92 LEU A O 1
ATOM 725 N N . GLU A 1 93 ? -11.367 1.552 15.231 1.00 95.75 93 GLU A N 1
ATOM 726 C CA . GLU A 1 93 ? -11.595 2.616 16.212 1.00 95.75 93 GLU A CA 1
ATOM 727 C C . GLU A 1 93 ? -13.088 2.805 16.497 1.00 95.75 93 GLU A C 1
ATOM 729 O O . GLU A 1 93 ? -13.474 2.891 17.665 1.00 95.75 93 GLU A O 1
ATOM 734 N N . GLY A 1 94 ? -13.935 2.782 15.462 1.00 96.38 94 GLY A N 1
ATOM 735 C CA . GLY A 1 94 ? -15.391 2.824 15.613 1.00 96.38 94 GLY A CA 1
ATOM 736 C C . GLY A 1 94 ? -15.944 1.621 16.384 1.00 96.38 94 GLY A C 1
ATOM 737 O O . GLY A 1 94 ? -16.702 1.787 17.343 1.00 96.38 94 GLY A O 1
ATOM 738 N N . GLU A 1 95 ? -15.519 0.407 16.030 1.00 95.81 95 GLU A N 1
ATOM 739 C CA . GLU A 1 95 ? -15.892 -0.816 16.752 1.00 95.81 95 GLU A CA 1
ATOM 740 C C . GLU A 1 95 ? -15.415 -0.784 18.210 1.00 95.81 95 GLU A C 1
ATOM 742 O O . GLU A 1 95 ? -16.175 -1.103 19.126 1.00 95.81 95 GLU A O 1
ATOM 747 N N . ASN A 1 96 ? -14.175 -0.348 18.454 1.00 93.38 96 ASN A N 1
ATOM 748 C CA . ASN A 1 96 ? -13.603 -0.252 19.796 1.00 93.38 96 ASN A CA 1
ATOM 749 C C . ASN A 1 96 ? -14.345 0.786 20.641 1.00 93.38 96 ASN A C 1
ATOM 751 O O . ASN A 1 96 ? -14.575 0.563 21.829 1.00 93.38 96 ASN A O 1
ATOM 755 N N . GLN A 1 97 ? -14.750 1.905 20.039 1.00 94.12 97 GLN A N 1
ATOM 756 C CA . GLN A 1 97 ? -15.543 2.924 20.714 1.00 94.12 97 GLN A CA 1
ATOM 757 C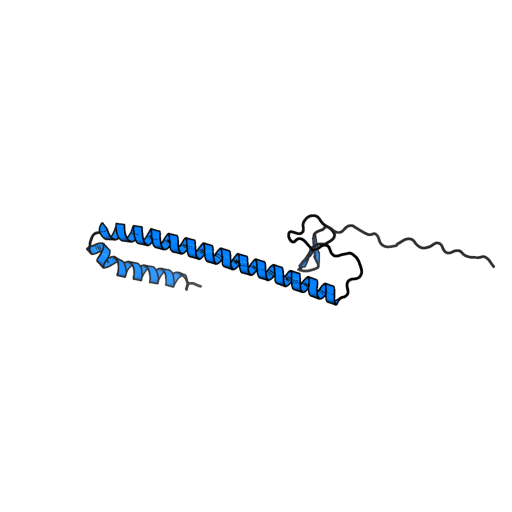 C . GLN A 1 97 ? -16.899 2.366 21.153 1.00 94.12 97 GLN A C 1
ATOM 759 O O . GLN A 1 97 ? -17.277 2.551 22.309 1.00 94.12 97 GLN A O 1
ATOM 764 N N . ILE A 1 98 ? -17.597 1.645 20.271 1.00 94.50 98 ILE A N 1
ATOM 765 C CA . ILE A 1 98 ? -18.857 0.970 20.604 1.00 94.50 98 ILE A CA 1
ATOM 766 C C . ILE A 1 98 ? -18.619 -0.033 21.736 1.00 94.50 98 ILE A C 1
ATOM 768 O O . ILE A 1 98 ? -19.267 0.048 22.775 1.00 94.50 98 ILE A O 1
ATOM 772 N N . LEU A 1 99 ? -17.640 -0.929 21.599 1.00 92.94 99 LEU A N 1
ATOM 773 C CA . LEU A 1 99 ? -17.325 -1.925 22.627 1.00 92.94 99 LEU A CA 1
ATOM 774 C C . LEU A 1 99 ? -17.030 -1.281 23.989 1.00 92.94 99 LEU A C 1
ATOM 776 O O . LEU A 1 99 ? -17.539 -1.744 25.006 1.00 92.94 99 LEU A O 1
ATOM 780 N N . ARG A 1 100 ? -16.269 -0.181 24.020 1.00 89.88 100 ARG A N 1
ATOM 781 C CA . ARG A 1 100 ? -15.974 0.574 25.249 1.00 89.88 100 ARG A CA 1
ATOM 782 C C . ARG A 1 100 ? -17.204 1.236 25.865 1.00 89.88 100 ARG A C 1
ATOM 784 O O . ARG A 1 100 ? -17.231 1.384 27.079 1.00 89.88 100 ARG A O 1
ATOM 791 N N . GLN A 1 101 ? -18.202 1.632 25.076 1.00 91.81 101 GLN A N 1
ATOM 792 C CA . GLN A 1 101 ? -19.448 2.193 25.615 1.00 91.81 101 GLN A CA 1
ATOM 793 C C . GLN A 1 101 ? -20.295 1.144 26.346 1.00 91.81 101 GLN A C 1
ATOM 795 O O . GLN A 1 101 ? -20.978 1.487 27.307 1.00 91.81 101 GLN A O 1
ATOM 800 N N . TYR A 1 102 ? -20.245 -0.119 25.912 1.00 92.06 102 TYR A N 1
ATOM 801 C CA . TYR A 1 102 ? -21.054 -1.206 26.480 1.00 92.06 102 TYR A CA 1
ATOM 802 C C . TYR A 1 102 ? -20.282 -2.129 27.439 1.00 92.06 102 TYR A C 1
ATOM 804 O O . TYR A 1 102 ? -20.887 -2.992 28.075 1.00 92.06 102 TYR A O 1
ATOM 812 N N . ALA A 1 103 ? -18.961 -1.977 27.559 1.00 90.94 103 ALA A N 1
ATOM 813 C CA . ALA A 1 103 ? -18.137 -2.809 28.428 1.00 90.94 103 ALA A CA 1
ATOM 814 C C . ALA A 1 103 ? -18.204 -2.377 29.912 1.00 90.94 103 ALA A C 1
ATOM 816 O O . ALA A 1 103 ? -18.331 -1.187 30.210 1.00 90.94 103 ALA A O 1
ATOM 817 N N . PRO A 1 104 ? -18.055 -3.316 30.869 1.00 89.38 104 PRO A N 1
ATOM 818 C CA . PRO A 1 104 ? -17.997 -2.994 32.294 1.00 89.38 104 PRO A CA 1
ATOM 819 C C . PRO A 1 104 ? -16.764 -2.148 32.636 1.00 89.38 104 PRO A C 1
ATOM 821 O O . PRO A 1 104 ? -15.663 -2.423 32.151 1.00 89.38 104 PRO A O 1
ATOM 824 N N . THR A 1 105 ? -16.914 -1.185 33.550 1.00 86.00 105 THR A N 1
ATOM 825 C CA . THR A 1 105 ? -15.841 -0.258 33.959 1.00 86.00 105 THR A CA 1
ATOM 826 C C . THR A 1 105 ? -14.572 -0.974 34.428 1.00 86.00 105 THR A C 1
ATOM 828 O O . THR A 1 105 ? -13.470 -0.552 34.086 1.00 86.00 105 THR A O 1
ATOM 831 N N . GLU A 1 106 ? -14.706 -2.085 35.160 1.00 89.12 106 GLU A N 1
ATOM 832 C CA . GLU A 1 106 ? -13.553 -2.863 35.637 1.00 89.12 106 GLU A CA 1
ATOM 833 C C . GLU A 1 106 ? -12.738 -3.482 34.495 1.00 89.12 106 GLU A C 1
ATOM 835 O O . GLU A 1 106 ? -11.509 -3.522 34.550 1.00 89.12 106 GLU A O 1
ATOM 840 N N . VAL A 1 107 ? -13.399 -3.931 33.425 1.00 88.56 107 VAL A N 1
ATOM 841 C CA . VAL A 1 107 ? -12.719 -4.506 32.255 1.00 88.56 107 VAL A CA 1
ATOM 842 C C . VAL A 1 107 ? -11.940 -3.418 31.519 1.00 88.56 107 VAL A C 1
ATOM 844 O O . VAL A 1 107 ? -10.777 -3.618 31.172 1.00 88.56 107 VAL A O 1
ATOM 847 N N . ILE A 1 108 ? -12.542 -2.238 31.341 1.00 89.94 108 ILE A N 1
ATOM 848 C CA . ILE A 1 108 ? -11.889 -1.090 30.694 1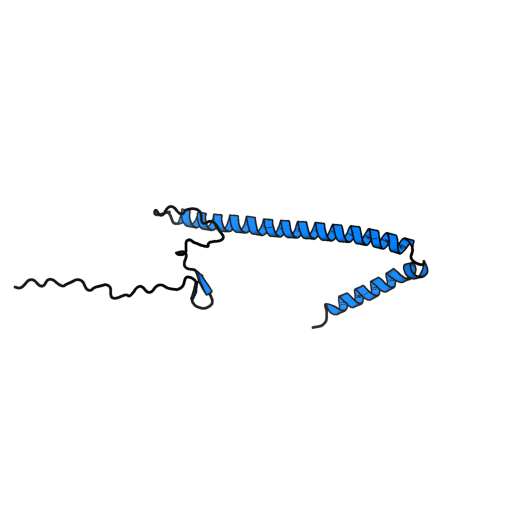.00 89.94 108 ILE A CA 1
ATOM 849 C C . ILE A 1 108 ? -10.681 -0.612 31.510 1.00 89.94 108 ILE A C 1
ATOM 851 O O . ILE A 1 108 ? -9.653 -0.277 30.923 1.00 89.94 108 ILE A O 1
ATOM 855 N N . ALA A 1 109 ? -10.781 -0.612 32.843 1.00 91.19 109 ALA A N 1
ATOM 856 C CA . ALA A 1 109 ? -9.697 -0.203 33.735 1.00 91.19 109 ALA A CA 1
ATOM 857 C C . ALA A 1 109 ? -8.472 -1.131 33.649 1.00 91.19 109 ALA A C 1
ATOM 859 O O . ALA A 1 109 ? -7.338 -0.656 33.689 1.00 91.19 109 ALA A O 1
ATOM 860 N N . ASN A 1 110 ? -8.691 -2.439 33.484 1.00 92.56 110 ASN A N 1
ATOM 861 C CA . ASN A 1 110 ? -7.616 -3.431 33.383 1.00 92.56 110 ASN A CA 1
ATOM 862 C C . ASN A 1 110 ? -7.026 -3.558 31.964 1.00 92.56 110 ASN A C 1
ATOM 864 O O . ASN A 1 110 ? -5.892 -4.013 31.799 1.00 92.56 110 ASN A O 1
ATOM 868 N N . LEU A 1 111 ? -7.762 -3.132 30.933 1.00 89.75 111 LEU A N 1
ATOM 869 C CA . LEU A 1 111 ? -7.385 -3.286 29.525 1.00 89.75 111 LEU A CA 1
ATOM 870 C C . LEU A 1 111 ? -5.983 -2.740 29.160 1.00 89.75 111 LEU A C 1
ATOM 872 O O . LEU A 1 111 ? -5.263 -3.445 28.453 1.00 89.75 111 LEU A O 1
ATOM 876 N N . PRO A 1 112 ? -5.530 -1.558 29.632 1.00 90.69 112 PRO A N 1
ATOM 877 C CA . PRO A 1 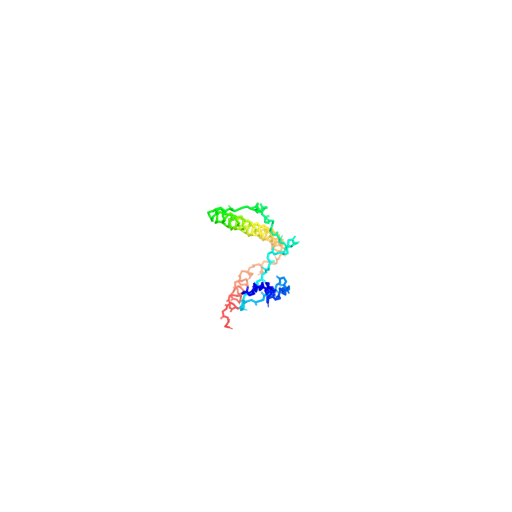112 ? -4.192 -1.048 29.315 1.00 90.69 112 PRO A CA 1
ATOM 878 C C . PRO A 1 112 ? -3.063 -1.973 29.786 1.00 90.69 112 PRO A C 1
ATOM 880 O O . PRO A 1 112 ? -2.068 -2.135 29.081 1.00 90.69 112 PRO A O 1
ATOM 883 N N . ALA A 1 113 ? -3.223 -2.604 30.954 1.00 92.62 113 ALA A N 1
ATOM 884 C CA . ALA A 1 113 ? -2.230 -3.525 31.503 1.00 92.62 113 ALA A CA 1
ATOM 885 C C . ALA A 1 113 ? -2.142 -4.816 30.673 1.00 92.62 113 ALA A C 1
ATOM 887 O O . ALA A 1 113 ? -1.043 -5.255 30.333 1.00 92.62 113 ALA A O 1
ATOM 888 N N . LEU A 1 114 ? -3.294 -5.373 30.279 1.00 90.00 114 LEU A N 1
ATOM 889 C CA . LEU A 1 114 ? -3.376 -6.546 29.399 1.00 90.00 114 LEU A CA 1
ATOM 890 C C . LEU A 1 114 ? -2.765 -6.278 28.016 1.00 90.00 114 LEU A C 1
ATOM 892 O O . LEU A 1 114 ? -1.973 -7.084 27.529 1.00 90.00 114 LEU A O 1
ATOM 896 N N . VAL A 1 115 ? -3.078 -5.130 27.404 1.00 90.62 115 VAL A N 1
ATOM 897 C CA . VAL A 1 115 ? -2.503 -4.734 26.106 1.00 90.62 115 VAL A CA 1
ATOM 898 C C . VAL A 1 115 ? -0.985 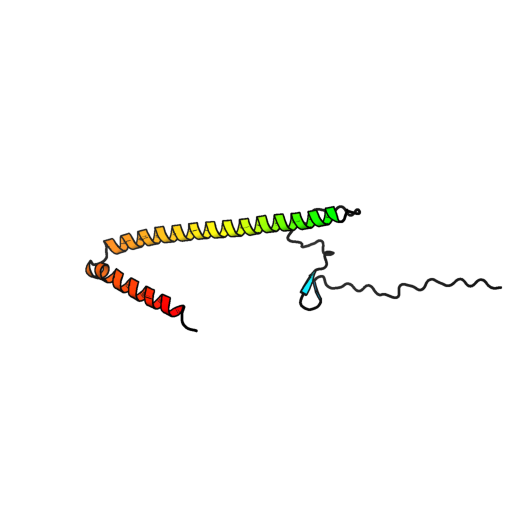-4.599 26.209 1.00 90.62 115 VAL A C 1
ATOM 900 O O . VAL A 1 115 ? -0.260 -5.112 25.356 1.00 90.62 115 VAL A O 1
ATOM 903 N N . GLN A 1 116 ? -0.486 -3.967 27.275 1.00 91.00 116 GLN A N 1
ATOM 904 C CA . GLN A 1 116 ? 0.952 -3.820 27.482 1.00 91.00 116 GLN A CA 1
ATOM 905 C C . GLN A 1 116 ? 1.648 -5.177 27.661 1.00 91.00 116 GLN A C 1
ATOM 907 O O . GLN A 1 116 ? 2.746 -5.363 27.138 1.00 91.00 116 GLN A O 1
ATOM 912 N N . GLN A 1 117 ? 1.033 -6.128 28.369 1.00 91.88 117 GLN A N 1
ATOM 913 C CA . GLN A 1 117 ? 1.578 -7.479 28.516 1.00 91.88 117 GLN A CA 1
ATOM 914 C C . GLN A 1 117 ? 1.664 -8.192 27.160 1.00 91.88 117 GLN A C 1
ATOM 916 O O . GLN A 1 117 ? 2.734 -8.678 26.794 1.00 91.88 117 GLN A O 1
ATOM 921 N N . HIS A 1 118 ? 0.582 -8.171 26.382 1.00 90.31 118 HIS A N 1
ATOM 922 C CA . HIS A 1 118 ? 0.549 -8.800 25.064 1.00 90.31 118 HIS A CA 1
ATOM 923 C C . HIS A 1 118 ? 1.585 -8.198 24.099 1.00 90.31 118 HIS A C 1
ATOM 925 O O . HIS A 1 118 ? 2.232 -8.906 23.329 1.00 90.31 118 HIS A O 1
ATOM 931 N N . GLN A 1 119 ? 1.813 -6.884 24.174 1.00 89.38 119 GLN A N 1
ATOM 932 C CA . GLN A 1 119 ? 2.819 -6.225 23.344 1.00 89.38 119 GLN A CA 1
ATOM 933 C C . GLN A 1 119 ? 4.252 -6.650 23.704 1.00 89.38 119 GLN A C 1
ATOM 935 O 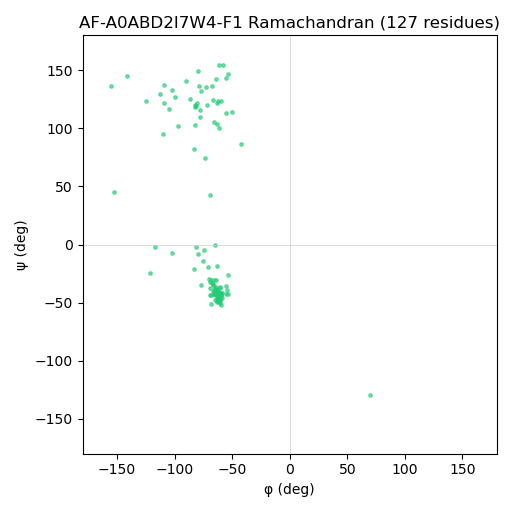O . GLN A 1 119 ? 5.096 -6.770 22.815 1.00 89.38 119 GLN A O 1
ATOM 940 N N . ARG A 1 120 ? 4.528 -6.943 24.983 1.00 87.56 120 ARG A N 1
ATOM 941 C CA . ARG A 1 120 ? 5.816 -7.518 25.409 1.00 87.56 120 ARG A CA 1
ATOM 942 C C . ARG A 1 120 ? 5.993 -8.953 24.916 1.00 87.56 120 ARG A C 1
ATOM 944 O O . ARG A 1 120 ? 7.104 -9.323 24.555 1.00 87.56 120 ARG A O 1
ATOM 951 N N . GLU A 1 121 ? 4.927 -9.750 24.890 1.00 85.69 121 GLU A N 1
ATOM 952 C CA . GLU A 1 121 ? 4.955 -11.122 24.358 1.00 85.69 121 GLU A CA 1
ATOM 953 C C . GLU A 1 121 ? 5.248 -11.122 22.849 1.00 85.69 121 GLU A C 1
ATOM 955 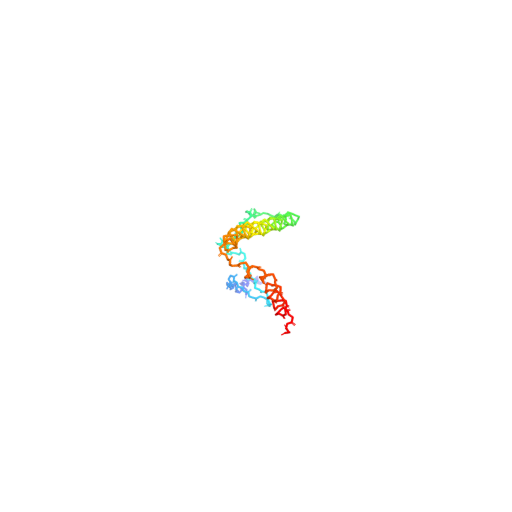O O . GLU A 1 121 ? 6.095 -11.882 22.380 1.00 85.69 121 GLU A O 1
ATOM 960 N N . GLN A 1 122 ? 4.641 -10.203 22.089 1.00 80.19 122 GLN A N 1
ATOM 961 C CA . GLN A 1 122 ? 4.941 -10.062 20.663 1.00 80.19 122 GLN A CA 1
ATOM 962 C C . GLN A 1 122 ? 6.367 -9.563 20.397 1.00 80.19 122 GLN A C 1
ATOM 964 O O . GLN A 1 122 ? 6.982 -10.001 19.433 1.00 80.19 122 GLN A O 1
ATOM 969 N N . GLN A 1 123 ? 6.939 -8.701 21.239 1.00 74.12 123 GLN A N 1
ATOM 970 C CA . GLN A 1 123 ? 8.344 -8.299 21.073 1.00 74.12 123 GLN A CA 1
ATOM 971 C C . GLN A 1 123 ? 9.322 -9.450 21.354 1.00 74.12 123 GLN A C 1
ATOM 973 O O . GLN A 1 123 ? 10.368 -9.527 20.716 1.00 74.12 123 GLN A O 1
ATOM 978 N N . GLN A 1 124 ? 8.968 -10.382 22.243 1.00 71.44 124 GLN A N 1
ATOM 979 C CA . GLN A 1 124 ? 9.807 -11.546 22.545 1.00 71.44 124 GLN A CA 1
ATOM 980 C C . GLN A 1 124 ? 9.874 -12.560 21.390 1.00 71.44 124 GLN A C 1
ATOM 982 O O . GLN A 1 124 ? 10.917 -13.184 21.209 1.00 71.44 124 GLN A O 1
ATOM 987 N N . HIS A 1 125 ? 8.829 -12.689 20.560 1.00 59.75 125 HIS A N 1
ATOM 988 C CA . HIS A 1 125 ? 8.850 -13.616 19.414 1.00 59.75 125 HIS A CA 1
ATOM 989 C C . HIS A 1 125 ? 9.774 -13.168 18.265 1.00 59.75 125 HIS A C 1
ATOM 991 O O . HIS A 1 125 ? 10.189 -13.994 17.459 1.00 59.75 125 HIS A O 1
ATOM 997 N N . LEU A 1 126 ? 10.134 -11.879 18.200 1.00 57.81 126 LEU A N 1
ATOM 998 C CA . LEU A 1 126 ? 11.091 -11.347 17.218 1.00 57.81 126 LEU A CA 1
ATOM 999 C C . LEU A 1 126 ? 12.562 -11.563 17.627 1.00 57.81 126 LEU A C 1
ATOM 1001 O O . LEU A 1 126 ? 13.465 -11.157 16.896 1.00 57.81 126 LEU A O 1
ATOM 1005 N N . GLN A 1 127 ? 12.813 -12.150 18.802 1.00 53.59 127 GLN A N 1
ATOM 1006 C CA . GLN A 1 127 ? 14.150 -12.305 19.384 1.00 53.59 127 GLN A CA 1
ATOM 1007 C C . GLN A 1 127 ? 14.606 -13.765 19.559 1.00 53.59 127 GLN A C 1
ATOM 1009 O O . GLN A 1 127 ? 15.728 -13.986 20.015 1.00 53.59 127 GLN A O 1
ATOM 1014 N N . THR A 1 128 ? 13.785 -14.764 19.223 1.00 51.41 128 THR A N 1
ATOM 1015 C CA . THR A 1 128 ? 14.232 -16.167 19.219 1.00 51.41 128 THR A CA 1
ATOM 1016 C C . THR A 1 128 ? 15.086 -16.458 17.976 1.00 51.41 128 THR A C 1
ATOM 1018 O O . THR A 1 128 ? 14.676 -16.051 16.888 1.00 51.41 128 THR A O 1
ATOM 1021 N N . PRO A 1 129 ? 16.258 -17.109 18.128 1.00 56.97 129 PRO A N 1
ATOM 1022 C CA . PRO A 1 129 ? 17.189 -17.395 17.032 1.00 56.97 129 PRO A CA 1
ATOM 1023 C C . PRO A 1 129 ? 16.646 -18.392 16.003 1.00 56.97 129 PRO A C 1
ATOM 1025 O O . PRO A 1 129 ? 15.777 -19.218 16.369 1.00 56.97 129 PRO A O 1
#

Sequence (129 aa):
MPSNFAKPKGRQFQVVPVPAVFTRGRWECIDYKDRGANPWPCPPVSSGSSNINDKIEQAMDLVKTHLTFAVREEVDILRSTIADLEGRVTLLEGENQILRQYAPTEVIANLPALVQQHQREQQQHLQTP

Foldseek 3Di:
DDDDDDDDDPDPDDDDDDPQWDDDDPDIDGDPPPPDDDPDPQDPPPPDDDDPVVVVVSVVVVVVVVVVVVVVVVVVVVVVVVVVVVVVVVVVVVVVVVCVVPDDPVCVVCVVVVVVVVVVVVVVVVPDD

Mean predicted aligned error: 17.34 Å

pLDDT: mean 77.41, std 18.9, range [42.38, 98.31]

Secondary structure (DSSP, 8-state):
-----PPPPP-----PPPPSEEEETTEEEE-TT-TT--SS------SS---HHHHHHHHHHHHHHHHHHHHHHHHHHHHHHHHHHHHHHHHHHHHHHHHHHHS-HHHHHHHHHHHHHHHHHHHHHTS--

InterPro domains:
  IPR000580 TSC22/Bun [PF01166] (60-114)

Organism: Heterodera schachtii (NCBI:txid97005)

Solvent-accessible surface area (backbone atoms only — not comparable to full-atom values): 8248 Å² total; per-residue (Å²): 135,88,86,82,84,81,76,83,80,72,83,89,71,83,89,72,89,73,68,63,65,44,70,65,82,96,40,81,43,71,56,84,82,62,88,79,75,66,95,60,84,73,74,85,74,70,94,58,92,69,53,71,65,61,53,51,51,51,53,49,52,50,50,51,53,50,50,55,49,54,54,49,52,54,50,51,52,50,51,51,52,50,53,52,50,53,51,50,48,55,51,49,53,53,52,51,50,52,50,60,74,74,48,57,70,71,59,62,70,48,41,64,61,55,53,53,51,53,53,53,55,59,56,53,68,78,68,66,132